Protein AF-A0A4Q8LJR0-F1 (afdb_monomer_lite)

Secondary structure (DSSP, 8-state):
--HHHHHHHHHHHHHHHHHHHHHT--HHHHHHHHHHH-HHHHHHHTTS-HHHHHHHHHHHHHHHHHHHH-HHHHTTSPPEEEEE-TT--EEEEEEEEEE-SSEEEEEEEEEETTEEEEEEEEEEES-GGGHHHHHHHHHHHHTTSTTTSB--PPPS--

Organism: NCBI:txid2480810

Sequence (158 aa):
MSKPASALFARHEAAFASWIRRNGYAPAEAVEYFLNDSPYFKGETEHLDAQQRAELVEQTRVFLSKLSTENHFAMQFPTVYLCTDKQGRRLRYTITMTIGEDKAEWIGRVWAGSEYLGEVAGSGSGPKANYLALARMHVESQIDCADAIVKRPLPDFW

Radius of gyration: 18.43 Å; chains: 1; bounding box: 45×31×56 Å

Structure (mmCIF, N/CA/C/O backbone):
data_AF-A0A4Q8LJR0-F1
#
_entry.id   AF-A0A4Q8LJR0-F1
#
loop_
_atom_site.group_PDB
_atom_site.id
_atom_site.type_symbol
_atom_site.label_atom_id
_atom_site.label_alt_id
_atom_site.label_comp_id
_atom_site.label_asym_id
_atom_site.label_entity_id
_atom_site.label_seq_id
_atom_site.pdbx_PDB_ins_code
_atom_site.Cartn_x
_atom_site.Cartn_y
_atom_site.Cartn_z
_atom_site.occupancy
_atom_site.B_iso_or_equiv
_atom_site.auth_seq_id
_atom_site.auth_comp_id
_atom_site.auth_asym_id
_atom_site.auth_atom_id
_atom_site.pdbx_PDB_model_num
ATOM 1 N N . MET A 1 1 ? 1.481 13.804 -34.898 1.00 41.53 1 MET A N 1
ATOM 2 C CA . MET A 1 1 ? 1.421 12.388 -34.465 1.00 41.53 1 MET A CA 1
ATOM 3 C C . MET A 1 1 ? 2.116 12.288 -33.107 1.00 41.53 1 MET A C 1
ATOM 5 O O . MET A 1 1 ? 3.306 12.529 -33.064 1.00 41.53 1 MET A O 1
ATOM 9 N N . SER A 1 2 ? 1.378 12.050 -32.011 1.00 49.12 2 SER A N 1
ATOM 10 C CA . SER A 1 2 ? 1.893 12.015 -30.613 1.00 49.12 2 SER A CA 1
ATOM 11 C C . SER A 1 2 ? 1.246 10.883 -29.772 1.00 49.12 2 SER A C 1
ATOM 13 O O . SER A 1 2 ? 1.283 10.862 -28.548 1.00 49.12 2 SER A O 1
ATOM 15 N N . LYS A 1 3 ? 0.573 9.926 -30.427 1.00 51.84 3 LYS A N 1
ATOM 16 C CA . LYS A 1 3 ? -0.346 8.978 -29.767 1.00 51.84 3 LYS A CA 1
ATOM 17 C C . LYS A 1 3 ? 0.274 7.762 -29.027 1.00 51.84 3 LYS A C 1
ATOM 19 O O . LYS A 1 3 ? -0.392 7.308 -28.102 1.00 51.84 3 LYS A O 1
ATOM 24 N N . PRO A 1 4 ? 1.472 7.216 -29.344 1.00 61.06 4 PRO A N 1
ATOM 25 C CA . PRO A 1 4 ? 1.908 5.946 -28.741 1.00 61.06 4 PRO A CA 1
ATOM 26 C C . PRO A 1 4 ? 2.433 6.083 -27.301 1.00 61.06 4 PRO A C 1
ATOM 28 O O . PRO A 1 4 ? 2.087 5.265 -26.453 1.00 61.06 4 PRO A O 1
ATOM 31 N N . ALA A 1 5 ? 3.191 7.141 -26.991 1.00 63.31 5 ALA A N 1
ATOM 32 C CA . ALA A 1 5 ? 3.746 7.350 -25.649 1.00 63.31 5 ALA A CA 1
ATOM 33 C C . ALA A 1 5 ? 2.651 7.629 -24.600 1.00 63.31 5 ALA A C 1
ATOM 35 O O . ALA A 1 5 ? 2.697 7.111 -23.490 1.00 63.31 5 ALA A O 1
ATOM 36 N N . SER A 1 6 ? 1.613 8.386 -24.974 1.00 74.81 6 SER A N 1
ATOM 37 C CA . SER A 1 6 ? 0.482 8.689 -24.085 1.00 74.81 6 SER A CA 1
ATOM 38 C C . SER A 1 6 ? -0.326 7.441 -23.706 1.00 74.81 6 SER A C 1
ATOM 40 O O . SER A 1 6 ? -0.740 7.316 -22.556 1.00 74.81 6 SER A O 1
ATOM 42 N N . ALA A 1 7 ? -0.511 6.496 -24.634 1.00 86.06 7 ALA A N 1
ATOM 43 C CA . ALA A 1 7 ? -1.215 5.245 -24.353 1.00 86.06 7 ALA A CA 1
ATOM 44 C C . ALA A 1 7 ? -0.402 4.310 -23.440 1.00 86.06 7 ALA A C 1
ATOM 46 O O . ALA A 1 7 ? -0.973 3.632 -22.586 1.00 86.06 7 ALA A O 1
ATOM 47 N N . LEU A 1 8 ? 0.926 4.293 -23.596 1.00 87.56 8 LEU A N 1
ATOM 48 C CA . LEU A 1 8 ? 1.826 3.523 -22.739 1.00 87.56 8 LEU A CA 1
ATOM 49 C C . LEU A 1 8 ? 1.798 4.035 -21.291 1.00 87.56 8 LEU A C 1
ATOM 51 O O . LEU A 1 8 ? 1.573 3.252 -20.369 1.00 87.56 8 LEU A O 1
ATOM 55 N N . PHE A 1 9 ? 1.942 5.348 -21.087 1.00 89.75 9 PHE A N 1
ATOM 56 C CA . PHE A 1 9 ? 1.910 5.930 -19.742 1.00 89.75 9 PHE A CA 1
ATOM 57 C C . PHE A 1 9 ? 0.554 5.761 -19.054 1.00 89.75 9 PHE A C 1
ATOM 59 O O . PHE A 1 9 ? 0.524 5.439 -17.871 1.00 89.75 9 PHE A O 1
ATOM 66 N N . ALA A 1 10 ? -0.557 5.849 -19.792 1.00 92.38 10 ALA A N 1
ATOM 67 C CA . ALA A 1 10 ? -1.881 5.550 -19.243 1.00 92.38 10 ALA A CA 1
ATOM 68 C C . ALA A 1 10 ? -2.000 4.092 -18.750 1.00 92.38 10 ALA A C 1
ATOM 70 O O . ALA A 1 10 ? -2.596 3.831 -17.704 1.00 92.38 10 ALA A O 1
ATOM 71 N N . ARG A 1 11 ? -1.398 3.125 -19.462 1.00 94.81 11 ARG A N 1
ATOM 72 C CA . ARG A 1 11 ? -1.333 1.727 -18.998 1.00 94.81 11 ARG A CA 1
ATOM 73 C C . ARG A 1 11 ? -0.467 1.584 -17.745 1.00 94.81 11 ARG A C 1
ATOM 75 O O . ARG A 1 11 ? -0.873 0.885 -16.819 1.00 94.81 11 ARG A O 1
ATOM 82 N N . HIS A 1 12 ? 0.696 2.240 -17.701 1.00 95.38 12 HIS A N 1
ATOM 83 C CA . HIS A 1 12 ? 1.573 2.228 -16.525 1.00 95.38 12 HIS A CA 1
ATOM 84 C C . HIS A 1 12 ? 0.896 2.838 -15.298 1.00 95.38 12 HIS A C 1
ATOM 86 O O . HIS A 1 12 ? 0.963 2.246 -14.227 1.00 95.38 12 HIS A O 1
ATOM 92 N N . GLU A 1 13 ? 0.191 3.956 -15.459 1.00 95.69 13 GLU A N 1
ATOM 93 C CA . GLU A 1 13 ? -0.607 4.580 -14.404 1.00 95.69 13 GLU A CA 1
ATOM 94 C C . GLU A 1 13 ? -1.689 3.633 -13.869 1.00 95.69 13 GLU A C 1
ATOM 96 O O . GLU A 1 13 ? -1.758 3.397 -12.662 1.00 95.69 13 GLU A O 1
ATOM 101 N N . ALA A 1 14 ? -2.496 3.029 -14.747 1.00 95.19 14 ALA A N 1
ATOM 102 C CA . ALA A 1 14 ? -3.555 2.110 -14.331 1.00 95.19 14 ALA A CA 1
ATOM 103 C C . ALA A 1 14 ? -2.996 0.867 -13.612 1.00 95.19 14 ALA A C 1
ATOM 105 O O . ALA A 1 14 ? -3.514 0.450 -12.570 1.00 95.19 14 ALA A O 1
ATOM 106 N N . ALA A 1 15 ? -1.911 0.290 -14.141 1.00 96.12 15 ALA A N 1
ATOM 107 C CA . ALA A 1 15 ? -1.227 -0.841 -13.523 1.00 96.12 15 ALA A CA 1
ATOM 108 C C . ALA A 1 15 ? -0.621 -0.465 -12.162 1.00 96.12 15 ALA A C 1
ATOM 110 O O . ALA A 1 15 ? -0.727 -1.239 -11.210 1.00 96.12 15 ALA A O 1
ATOM 111 N N . PHE A 1 16 ? -0.036 0.728 -12.050 1.00 96.88 16 PHE A N 1
ATOM 112 C CA . PHE A 1 16 ? 0.530 1.249 -10.811 1.00 96.88 16 PHE A CA 1
ATOM 113 C C . PHE A 1 16 ? -0.546 1.472 -9.748 1.00 96.88 16 PHE A C 1
ATOM 115 O O . PHE A 1 16 ? -0.411 0.977 -8.631 1.00 96.88 16 PHE A O 1
ATOM 122 N N . ALA A 1 17 ? -1.658 2.119 -10.104 1.00 95.00 17 ALA A N 1
ATOM 123 C CA . ALA A 1 17 ? -2.783 2.325 -9.200 1.00 95.00 17 ALA A CA 1
ATOM 124 C C . ALA A 1 17 ? -3.360 0.992 -8.694 1.00 95.00 17 ALA A C 1
ATOM 126 O O . ALA A 1 17 ? -3.587 0.822 -7.495 1.00 95.00 17 ALA A O 1
ATOM 127 N N . SER A 1 18 ? -3.542 0.010 -9.583 1.00 93.25 18 SER A N 1
ATOM 128 C CA . SER A 1 18 ? -3.988 -1.332 -9.187 1.00 93.25 18 SER A CA 1
ATOM 129 C C . SER A 1 18 ? -2.994 -2.009 -8.237 1.00 93.25 18 SER A C 1
ATOM 131 O O . SER A 1 18 ? -3.385 -2.571 -7.210 1.00 93.25 18 SER A O 1
ATOM 133 N N . TRP A 1 19 ? -1.698 -1.913 -8.540 1.00 94.44 19 TRP A N 1
ATOM 134 C CA . TRP A 1 19 ? -0.640 -2.504 -7.727 1.00 94.44 19 TRP A CA 1
ATOM 135 C C . TRP A 1 19 ? -0.566 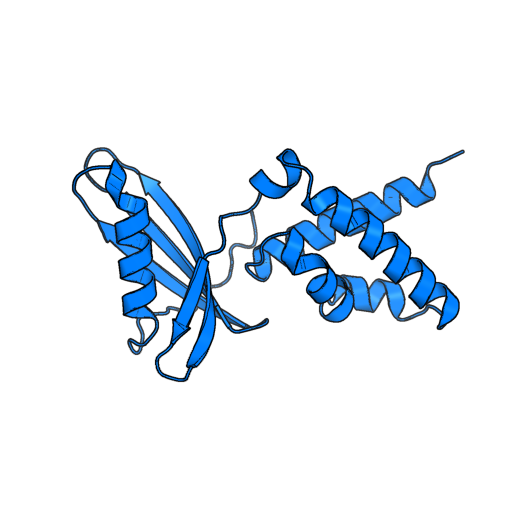-1.873 -6.332 1.00 94.44 19 TRP A C 1
ATOM 137 O O . TRP A 1 19 ? -0.505 -2.605 -5.345 1.00 94.44 19 TRP A O 1
ATOM 147 N N . ILE A 1 20 ? -0.653 -0.544 -6.224 1.00 93.88 20 ILE A N 1
ATOM 148 C CA . ILE A 1 20 ? -0.662 0.169 -4.939 1.00 93.88 20 ILE A CA 1
ATOM 149 C C . ILE A 1 20 ? -1.795 -0.333 -4.043 1.00 93.88 20 ILE A C 1
ATOM 151 O O . ILE A 1 20 ? -1.556 -0.681 -2.886 1.00 93.88 20 ILE A O 1
ATOM 155 N N . ARG A 1 21 ? -3.021 -0.422 -4.575 1.00 89.38 21 ARG A N 1
ATOM 156 C CA . ARG A 1 21 ? -4.198 -0.859 -3.802 1.00 89.38 21 ARG A CA 1
ATOM 157 C C . ARG A 1 21 ? -4.049 -2.280 -3.271 1.00 89.38 21 ARG A C 1
ATOM 159 O O . ARG A 1 21 ? -4.488 -2.570 -2.163 1.00 89.38 21 ARG A O 1
ATOM 166 N N . ARG A 1 22 ? -3.399 -3.157 -4.041 1.00 89.94 22 ARG A N 1
ATOM 167 C CA . ARG A 1 22 ? -3.145 -4.546 -3.636 1.00 89.94 22 ARG A CA 1
ATOM 168 C C . ARG A 1 22 ? -2.052 -4.675 -2.574 1.00 89.94 22 ARG A C 1
ATOM 170 O O . ARG A 1 22 ? -2.110 -5.591 -1.758 1.00 89.94 22 ARG A O 1
ATOM 177 N N . ASN A 1 23 ? -1.073 -3.774 -2.577 1.00 91.94 23 ASN A N 1
ATOM 178 C CA . ASN A 1 23 ? 0.124 -3.883 -1.739 1.00 91.94 23 ASN A CA 1
ATOM 179 C C . ASN A 1 23 ? 0.154 -2.900 -0.553 1.00 91.94 23 ASN A C 1
ATOM 181 O O . ASN A 1 23 ? 1.063 -2.970 0.272 1.00 91.94 23 ASN A O 1
ATOM 185 N N . GLY A 1 24 ? -0.823 -1.993 -0.453 1.00 91.88 24 GLY A N 1
ATOM 186 C CA . GLY A 1 24 ? -0.980 -1.098 0.694 1.00 91.88 24 GLY A CA 1
ATOM 187 C C . GLY A 1 24 ? 0.161 -0.090 0.851 1.00 91.88 24 GLY A C 1
ATOM 188 O O . GLY A 1 24 ? 0.622 0.136 1.967 1.00 91.88 24 GLY A O 1
ATOM 189 N N . TYR A 1 25 ? 0.639 0.492 -0.252 1.00 94.25 25 TYR A N 1
ATOM 190 C CA . TYR A 1 25 ? 1.686 1.522 -0.238 1.00 94.25 25 TYR A CA 1
ATOM 191 C C . TYR A 1 25 ? 1.119 2.931 -0.436 1.00 94.25 25 TYR A C 1
ATOM 193 O O . TYR A 1 25 ? 0.102 3.122 -1.093 1.00 94.25 25 TYR A O 1
ATOM 201 N N . ALA A 1 26 ? 1.807 3.940 0.097 1.00 93.00 26 ALA A N 1
ATOM 202 C CA . ALA A 1 26 ? 1.589 5.310 -0.352 1.00 93.00 26 ALA A CA 1
ATOM 203 C C . ALA A 1 26 ? 2.181 5.465 -1.768 1.00 93.00 26 ALA A C 1
ATOM 205 O O . ALA A 1 26 ? 3.275 4.944 -2.004 1.00 93.00 26 ALA A O 1
ATOM 206 N N . PRO A 1 27 ? 1.532 6.185 -2.705 1.00 94.94 27 PRO A N 1
ATOM 207 C CA . PRO A 1 27 ? 2.016 6.298 -4.083 1.00 94.94 27 PRO A CA 1
ATOM 208 C C . PRO A 1 27 ? 3.485 6.717 -4.206 1.00 94.94 27 PRO A C 1
ATOM 210 O O . PRO A 1 27 ? 4.257 6.057 -4.894 1.00 94.94 27 PRO A O 1
ATOM 213 N N . ALA A 1 28 ? 3.902 7.742 -3.458 1.00 92.62 28 ALA A N 1
ATOM 214 C CA . ALA A 1 28 ? 5.277 8.242 -3.492 1.00 92.62 28 ALA A CA 1
ATOM 215 C C . ALA A 1 28 ? 6.317 7.199 -3.045 1.00 92.62 28 ALA A C 1
ATOM 217 O O . ALA A 1 28 ? 7.440 7.196 -3.538 1.00 92.62 28 ALA A O 1
ATOM 218 N N . GLU A 1 29 ? 5.943 6.290 -2.142 1.00 92.81 29 GLU A N 1
ATOM 219 C CA . GLU A 1 29 ? 6.819 5.212 -1.672 1.00 92.81 29 GLU A CA 1
ATOM 220 C C . GLU A 1 29 ? 6.772 3.983 -2.587 1.00 92.81 29 GLU A C 1
ATOM 222 O O . GLU A 1 29 ? 7.676 3.154 -2.548 1.00 92.81 29 GLU A O 1
ATOM 227 N N . ALA A 1 30 ? 5.723 3.847 -3.400 1.00 95.19 30 ALA A N 1
ATOM 228 C CA . ALA A 1 30 ? 5.432 2.649 -4.175 1.0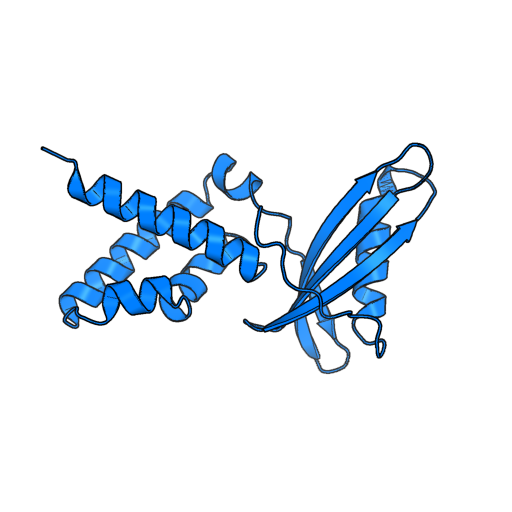0 95.19 30 ALA A CA 1
ATOM 229 C C . ALA A 1 30 ? 6.234 2.533 -5.476 1.00 95.19 30 ALA A C 1
ATOM 231 O O . ALA A 1 30 ? 6.332 1.430 -6.004 1.00 95.19 30 ALA A O 1
ATOM 232 N N . VAL A 1 31 ? 6.769 3.636 -6.014 1.00 97.19 31 VAL A N 1
ATOM 233 C CA . VAL A 1 31 ? 7.337 3.682 -7.377 1.00 97.19 31 VAL A CA 1
ATOM 234 C C . VAL A 1 31 ? 8.425 2.627 -7.577 1.00 97.19 31 VAL A C 1
ATOM 236 O O . VAL A 1 31 ? 8.312 1.795 -8.474 1.00 97.19 31 VAL A O 1
ATOM 239 N N . GLU A 1 32 ? 9.444 2.597 -6.716 1.00 96.62 32 GLU A N 1
ATOM 240 C CA . GLU A 1 32 ? 10.543 1.634 -6.865 1.00 96.62 32 GLU A CA 1
ATOM 241 C C . GLU A 1 32 ? 10.088 0.190 -6.631 1.00 96.62 32 GLU A C 1
ATOM 243 O O . GLU A 1 32 ? 10.522 -0.713 -7.345 1.00 96.62 32 GLU A O 1
ATOM 248 N N . TYR A 1 33 ? 9.181 -0.052 -5.681 1.00 95.62 33 TYR A N 1
ATOM 249 C CA . TYR A 1 33 ? 8.639 -1.397 -5.474 1.00 95.62 33 TYR A CA 1
ATOM 250 C C . TYR A 1 33 ? 7.812 -1.856 -6.676 1.00 95.62 33 TYR A C 1
ATOM 252 O O . TYR A 1 33 ? 7.921 -3.000 -7.101 1.00 95.62 33 TYR A O 1
ATOM 260 N N . PHE A 1 34 ? 7.026 -0.972 -7.289 1.00 97.00 34 PHE A N 1
ATOM 261 C CA . PHE A 1 34 ? 6.282 -1.302 -8.497 1.00 97.00 34 PHE A CA 1
ATOM 262 C C . PHE A 1 34 ? 7.221 -1.668 -9.649 1.00 97.00 34 PHE A C 1
ATOM 264 O O . PHE A 1 34 ? 7.034 -2.712 -10.270 1.00 97.00 34 PHE A O 1
ATOM 271 N N . LEU A 1 35 ? 8.247 -0.855 -9.915 1.00 96.75 35 LEU A N 1
ATOM 272 C CA . LEU A 1 35 ? 9.195 -1.109 -11.005 1.00 96.75 35 LEU A CA 1
ATOM 273 C C . LEU A 1 35 ? 9.977 -2.419 -10.805 1.00 96.75 35 LEU A C 1
ATOM 275 O O . LEU A 1 35 ? 10.281 -3.106 -11.779 1.00 96.75 35 LEU A O 1
ATOM 279 N N . ASN A 1 36 ? 10.278 -2.787 -9.557 1.00 94.56 36 ASN A N 1
ATOM 280 C CA . ASN A 1 36 ? 11.086 -3.968 -9.249 1.00 94.56 36 ASN A CA 1
ATOM 281 C C . ASN A 1 36 ? 10.267 -5.246 -9.034 1.00 94.56 36 ASN A C 1
ATOM 283 O O . ASN A 1 36 ? 10.715 -6.325 -9.426 1.00 94.56 36 ASN A O 1
ATOM 287 N N . ASP A 1 37 ? 9.078 -5.151 -8.437 1.00 93.75 37 ASP A N 1
ATOM 288 C CA . ASP A 1 37 ? 8.335 -6.308 -7.926 1.00 93.75 37 ASP A CA 1
ATOM 289 C C . ASP A 1 37 ? 7.045 -6.599 -8.695 1.00 93.75 37 ASP A C 1
ATOM 291 O O . ASP A 1 37 ? 6.565 -7.735 -8.659 1.00 93.75 37 ASP A O 1
ATOM 295 N N . SER A 1 38 ? 6.495 -5.624 -9.428 1.00 95.19 38 SER A N 1
ATOM 296 C CA . SER A 1 38 ? 5.240 -5.795 -10.164 1.00 95.19 38 SER A CA 1
ATOM 297 C C . SER A 1 38 ? 5.366 -6.837 -11.281 1.00 95.19 38 SER A C 1
ATOM 299 O O . SER A 1 38 ? 6.187 -6.663 -12.187 1.00 95.19 38 SER A O 1
ATOM 301 N N . PRO A 1 39 ? 4.508 -7.877 -11.306 1.00 94.50 39 PRO A N 1
ATOM 302 C CA . PRO A 1 39 ? 4.462 -8.828 -12.417 1.00 94.50 39 PRO A CA 1
ATOM 303 C C . PRO A 1 39 ? 4.190 -8.147 -13.761 1.00 94.50 39 PRO A C 1
ATOM 305 O O . PRO A 1 39 ? 4.759 -8.535 -14.775 1.00 94.50 39 PRO A O 1
ATOM 308 N N . TYR A 1 40 ? 3.367 -7.094 -13.753 1.00 96.00 40 TYR A N 1
ATOM 309 C CA . TYR A 1 40 ? 3.079 -6.300 -14.944 1.00 96.00 40 TYR A CA 1
ATOM 310 C C . TYR A 1 40 ? 4.355 -5.669 -15.514 1.00 96.00 40 TYR A C 1
ATOM 312 O O . TYR A 1 40 ? 4.653 -5.836 -16.691 1.00 96.00 40 TYR A O 1
ATOM 320 N N . PHE A 1 41 ? 5.133 -4.969 -14.682 1.00 94.94 41 PHE A N 1
ATOM 321 C CA . PHE A 1 41 ? 6.304 -4.235 -15.168 1.00 94.94 41 PHE A CA 1
ATOM 322 C C . PHE A 1 41 ? 7.467 -5.173 -15.525 1.00 94.94 41 PHE A C 1
ATOM 324 O O . PHE A 1 41 ? 8.204 -4.924 -16.479 1.00 94.94 41 PHE A O 1
ATOM 331 N N . LYS A 1 42 ? 7.583 -6.309 -14.821 1.00 95.62 42 LYS A N 1
ATOM 332 C CA . LYS A 1 42 ? 8.473 -7.408 -15.220 1.00 95.62 42 LYS A CA 1
ATOM 333 C C . LYS A 1 42 ? 8.133 -7.918 -16.621 1.00 95.62 42 LYS A C 1
ATOM 335 O O . LYS A 1 42 ? 9.035 -8.010 -17.443 1.00 95.62 42 LYS A O 1
ATOM 340 N N . GLY A 1 43 ? 6.853 -8.151 -16.915 1.00 95.62 43 GLY A N 1
ATOM 341 C CA . GLY A 1 43 ? 6.405 -8.569 -18.248 1.00 95.62 43 GLY A CA 1
ATOM 342 C C . GLY A 1 43 ? 6.702 -7.537 -19.344 1.00 95.62 43 GLY A C 1
ATOM 343 O O . GLY A 1 43 ? 7.183 -7.900 -20.411 1.00 95.62 43 GLY A O 1
ATOM 344 N N . GLU A 1 44 ? 6.510 -6.241 -19.075 1.00 93.94 44 GLU A N 1
ATOM 345 C CA . GLU A 1 44 ? 6.826 -5.178 -20.052 1.00 93.94 44 GLU A CA 1
ATOM 346 C C . GLU A 1 44 ? 8.331 -5.064 -20.358 1.00 93.94 44 GLU A C 1
ATOM 348 O O . GLU A 1 44 ? 8.708 -4.547 -21.407 1.00 93.94 44 GLU A O 1
ATOM 353 N N . THR A 1 45 ? 9.199 -5.533 -19.456 1.00 94.38 45 THR A N 1
ATOM 354 C CA . THR A 1 45 ? 10.661 -5.430 -19.602 1.00 94.38 45 THR A CA 1
ATOM 355 C C . THR A 1 45 ? 11.342 -6.739 -19.999 1.00 94.38 45 THR A C 1
ATOM 357 O O . THR A 1 45 ? 12.523 -6.714 -20.335 1.00 94.38 45 THR A O 1
ATOM 360 N N . GLU A 1 46 ? 10.624 -7.866 -19.997 1.00 94.81 46 GLU A N 1
ATOM 361 C CA . GLU A 1 46 ? 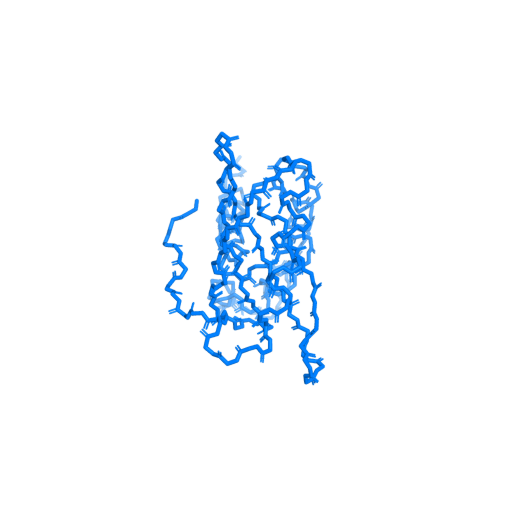11.180 -9.212 -20.204 1.00 94.81 46 GLU A CA 1
ATOM 362 C C . GLU A 1 46 ? 11.846 -9.394 -21.576 1.00 94.81 46 GLU A C 1
ATOM 364 O O . GLU A 1 46 ? 12.849 -10.094 -21.696 1.00 94.81 46 GLU A O 1
ATOM 369 N N . HIS A 1 47 ? 11.307 -8.747 -22.610 1.00 93.81 47 HIS A N 1
ATOM 370 C CA . HIS A 1 47 ? 11.777 -8.883 -23.994 1.00 93.81 47 HIS A CA 1
ATOM 371 C C . HIS A 1 47 ? 12.716 -7.761 -24.451 1.00 93.81 47 HIS A C 1
ATOM 373 O O . HIS A 1 47 ? 13.140 -7.753 -25.607 1.00 93.81 47 HIS A O 1
ATOM 379 N N . LEU A 1 48 ? 13.006 -6.799 -23.578 1.00 94.88 48 LEU A N 1
ATOM 380 C CA . LEU A 1 48 ? 13.840 -5.647 -23.902 1.00 94.88 48 LEU A CA 1
ATOM 381 C C . LEU A 1 48 ? 15.315 -5.966 -23.670 1.00 94.88 48 LEU A C 1
ATOM 383 O O . LEU A 1 48 ? 15.673 -6.684 -22.733 1.00 94.88 48 LEU A O 1
ATOM 387 N N . ASP A 1 49 ? 16.189 -5.379 -24.486 1.00 96.75 49 ASP A N 1
ATOM 388 C CA . ASP A 1 49 ? 17.616 -5.384 -24.178 1.00 96.75 49 ASP A CA 1
ATOM 389 C C . ASP A 1 49 ? 17.935 -4.490 -22.960 1.00 96.75 49 ASP A C 1
ATOM 391 O O . ASP A 1 49 ? 17.088 -3.759 -22.438 1.00 96.75 49 ASP A O 1
ATOM 395 N N . ALA A 1 50 ? 19.177 -4.550 -22.475 1.00 95.56 50 ALA A N 1
ATOM 396 C CA . ALA A 1 50 ? 19.583 -3.820 -21.275 1.00 95.56 50 ALA A CA 1
ATOM 397 C C . ALA A 1 50 ? 19.430 -2.293 -21.407 1.00 95.56 50 ALA A C 1
ATOM 399 O O . ALA A 1 50 ? 19.075 -1.632 -20.429 1.00 95.56 50 ALA A O 1
ATOM 400 N N . GLN A 1 51 ? 19.682 -1.735 -22.594 1.00 96.25 51 GLN A N 1
ATOM 401 C CA . GLN A 1 51 ? 19.591 -0.297 -22.835 1.00 96.25 51 GLN A CA 1
ATOM 402 C C . GLN A 1 51 ? 18.126 0.144 -22.895 1.00 96.25 51 GLN A C 1
ATOM 404 O O . GLN A 1 51 ? 17.738 1.072 -22.187 1.00 96.25 51 GLN A O 1
ATOM 409 N N . GLN A 1 52 ? 17.304 -0.565 -23.668 1.00 95.31 52 GLN A N 1
ATOM 410 C CA . GLN A 1 52 ? 15.863 -0.333 -23.776 1.00 95.31 52 GLN A CA 1
ATOM 411 C C . GLN A 1 52 ? 15.167 -0.469 -22.420 1.00 95.31 52 GLN A C 1
ATOM 413 O O . GLN A 1 52 ? 14.332 0.358 -22.051 1.00 95.31 52 GLN A O 1
ATOM 418 N N . ARG A 1 53 ? 15.538 -1.492 -21.641 1.00 95.31 53 ARG A N 1
ATOM 419 C CA . ARG A 1 53 ? 15.016 -1.701 -20.290 1.00 95.31 53 ARG A CA 1
ATOM 420 C C . ARG A 1 53 ? 15.373 -0.540 -19.368 1.00 95.31 53 ARG A C 1
ATOM 422 O O . ARG A 1 53 ? 14.497 -0.058 -18.655 1.00 95.31 53 ARG A O 1
ATOM 429 N N . ALA A 1 54 ? 16.630 -0.097 -19.364 1.00 96.00 54 ALA A N 1
ATOM 430 C CA . ALA A 1 54 ? 17.064 1.021 -18.527 1.00 96.00 54 ALA A CA 1
ATOM 431 C C . ALA A 1 54 ? 16.325 2.319 -18.888 1.00 96.00 54 ALA A C 1
ATOM 433 O O . ALA A 1 54 ? 15.869 3.034 -17.996 1.00 96.00 54 ALA A O 1
ATOM 434 N N . GLU A 1 55 ? 16.149 2.583 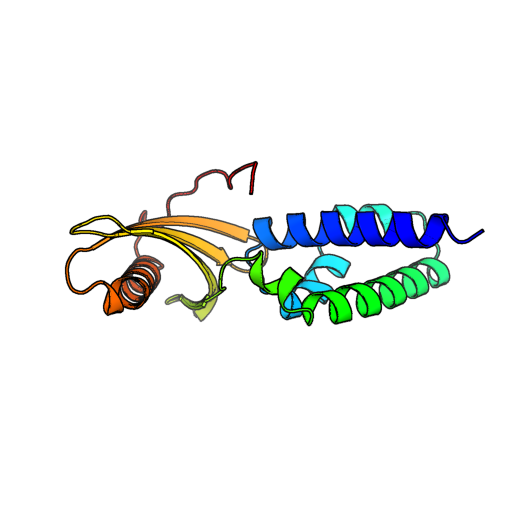-20.183 1.00 95.88 55 GLU A N 1
ATOM 435 C CA . GLU A 1 55 ? 15.408 3.743 -20.673 1.00 95.88 55 GLU A CA 1
ATOM 436 C C . GLU A 1 55 ? 13.932 3.700 -20.248 1.00 95.88 55 GLU A C 1
ATOM 438 O O . GLU A 1 55 ? 13.430 4.676 -19.689 1.00 95.88 55 GLU A O 1
ATOM 443 N N . LEU A 1 56 ? 13.246 2.565 -20.429 1.00 94.69 56 LEU A N 1
ATOM 444 C CA . LEU A 1 56 ? 11.843 2.419 -20.030 1.00 94.69 56 LEU A CA 1
ATOM 445 C C . LEU A 1 56 ? 11.656 2.547 -18.511 1.00 94.69 56 LEU A C 1
ATOM 447 O O . LEU A 1 56 ? 10.710 3.198 -18.058 1.00 94.69 56 LEU A O 1
ATOM 451 N N . VAL A 1 57 ? 12.552 1.945 -17.720 1.00 96.56 57 VAL A N 1
ATOM 452 C CA . VAL A 1 57 ? 12.547 2.054 -16.252 1.00 96.56 57 VAL A CA 1
ATOM 453 C C . VAL A 1 57 ? 12.674 3.514 -15.832 1.00 96.56 57 VAL A C 1
ATOM 455 O O . VAL A 1 57 ? 11.875 3.976 -15.022 1.00 96.56 57 VAL A O 1
ATOM 458 N N . GLU A 1 58 ? 13.636 4.251 -16.390 1.00 97.50 58 GLU A N 1
ATOM 459 C CA . GLU A 1 58 ? 13.867 5.649 -16.021 1.00 97.50 58 GLU A CA 1
ATOM 460 C C . GLU A 1 58 ? 12.701 6.552 -16.439 1.00 97.50 58 GLU A C 1
ATOM 462 O O . GLU A 1 58 ? 12.195 7.329 -15.630 1.00 97.50 58 GLU A O 1
ATOM 467 N N . GLN A 1 59 ? 12.200 6.403 -17.669 1.00 96.06 59 GLN A N 1
ATOM 468 C CA . GLN A 1 59 ? 11.039 7.164 -18.137 1.00 96.06 59 GLN A CA 1
ATOM 469 C C . GLN A 1 59 ? 9.802 6.903 -17.265 1.00 96.06 59 GLN A C 1
ATOM 471 O O . GLN A 1 59 ? 9.097 7.841 -16.883 1.00 96.06 59 GLN A O 1
ATOM 476 N N . THR A 1 60 ? 9.556 5.639 -16.907 1.00 96.56 60 THR A N 1
ATOM 477 C CA . THR A 1 60 ? 8.420 5.263 -16.055 1.00 96.56 60 THR A CA 1
ATOM 478 C C . THR A 1 60 ? 8.606 5.766 -14.626 1.00 96.56 60 THR A C 1
ATOM 480 O O . THR A 1 60 ? 7.659 6.296 -14.047 1.00 96.56 60 THR A O 1
ATOM 483 N N . ARG A 1 61 ? 9.819 5.675 -14.064 1.00 97.75 61 ARG A N 1
ATOM 484 C CA . ARG A 1 61 ? 10.160 6.225 -12.744 1.00 97.75 61 ARG A CA 1
ATOM 485 C C . ARG A 1 61 ? 9.841 7.708 -12.671 1.00 97.75 61 ARG A C 1
ATOM 487 O O . ARG A 1 61 ? 9.124 8.124 -11.763 1.00 97.75 61 ARG A O 1
ATOM 494 N N . VAL A 1 62 ? 10.344 8.501 -13.616 1.00 97.25 62 VAL A N 1
ATOM 495 C CA . VAL A 1 62 ? 10.110 9.952 -13.656 1.00 97.25 62 VAL A CA 1
ATOM 496 C C . VAL A 1 62 ? 8.616 10.256 -13.757 1.00 97.25 62 VAL A C 1
ATOM 498 O O . VAL A 1 62 ? 8.101 11.072 -12.989 1.00 97.25 62 VAL A O 1
ATOM 501 N N . PHE A 1 63 ? 7.906 9.573 -14.660 1.00 96.50 63 PHE A N 1
ATOM 502 C CA . PHE A 1 63 ? 6.466 9.747 -14.840 1.00 96.50 63 PHE A CA 1
ATOM 503 C C . PHE A 1 63 ? 5.674 9.436 -13.560 1.00 96.50 63 PHE A C 1
ATOM 505 O O . PHE A 1 63 ? 4.936 10.294 -13.075 1.00 96.50 63 PHE A O 1
ATOM 512 N N . LEU A 1 64 ? 5.860 8.248 -12.977 1.00 97.50 64 LEU A N 1
ATOM 513 C CA . LEU A 1 64 ? 5.120 7.811 -11.790 1.00 97.50 64 LEU A CA 1
ATOM 514 C C . LEU A 1 64 ? 5.501 8.601 -10.535 1.00 97.50 64 LEU A C 1
ATOM 516 O O . LEU A 1 64 ? 4.642 8.843 -9.687 1.00 97.50 64 LEU A O 1
ATOM 520 N N . SER A 1 65 ? 6.758 9.036 -10.415 1.00 97.25 65 SER A N 1
ATOM 521 C CA . SER A 1 65 ? 7.195 9.886 -9.301 1.00 97.25 65 SER A CA 1
ATOM 522 C C . SER A 1 65 ? 6.488 11.233 -9.351 1.00 97.25 65 SER A C 1
ATOM 524 O O . SER A 1 65 ? 5.952 11.679 -8.341 1.00 97.25 65 SER A O 1
ATOM 526 N N . LYS A 1 66 ? 6.412 11.850 -10.538 1.00 96.38 66 LYS A N 1
ATOM 527 C CA . LYS A 1 66 ? 5.653 13.086 -10.732 1.00 96.38 66 LYS A CA 1
ATOM 528 C C . LYS A 1 66 ? 4.175 12.875 -10.413 1.00 96.38 66 LYS A C 1
ATOM 530 O O . LYS A 1 66 ? 3.647 13.591 -9.568 1.00 96.38 66 LYS A O 1
ATOM 535 N N . LEU A 1 67 ? 3.548 11.863 -11.012 1.00 95.56 67 LEU A N 1
ATOM 536 C CA . LEU A 1 67 ? 2.142 11.526 -10.779 1.00 95.56 67 LEU A CA 1
ATOM 537 C C . LEU A 1 67 ? 1.837 11.323 -9.285 1.00 95.56 67 LEU A C 1
ATOM 539 O O . LEU A 1 67 ? 0.834 11.810 -8.776 1.00 95.56 67 LEU A O 1
ATOM 543 N N . SER A 1 68 ? 2.738 10.669 -8.550 1.00 95.38 68 SER A N 1
ATOM 544 C CA . SER A 1 68 ? 2.582 10.407 -7.114 1.00 95.38 68 SER A CA 1
ATOM 545 C C . SER A 1 68 ? 2.607 11.666 -6.241 1.00 95.38 68 SER A C 1
ATOM 547 O O . SER A 1 68 ? 2.138 11.618 -5.105 1.00 95.38 68 SER A O 1
ATOM 549 N N . THR A 1 69 ? 3.140 12.782 -6.747 1.00 93.19 69 THR A N 1
ATOM 550 C CA . THR A 1 69 ? 3.088 14.091 -6.069 1.00 93.19 69 THR A CA 1
ATOM 551 C C . THR A 1 69 ? 1.806 14.868 -6.370 1.00 93.19 69 THR A C 1
ATOM 553 O O . THR A 1 69 ? 1.530 15.880 -5.727 1.00 93.19 69 T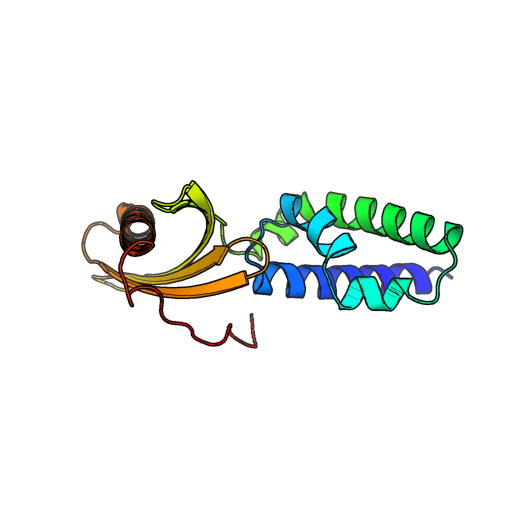HR A O 1
ATOM 556 N N . GLU A 1 70 ? 1.005 14.418 -7.337 1.00 94.81 70 GLU A N 1
ATOM 557 C CA . GLU A 1 70 ? -0.227 15.093 -7.714 1.00 94.81 70 GLU A CA 1
ATOM 558 C C . GLU A 1 70 ? -1.334 14.759 -6.707 1.00 94.81 70 GLU A C 1
ATOM 560 O O . GLU A 1 70 ? -1.743 13.608 -6.550 1.00 94.81 70 GLU A O 1
ATOM 565 N N . ASN A 1 71 ? -1.859 15.788 -6.031 1.00 91.88 71 ASN A N 1
ATOM 566 C CA . ASN A 1 71 ? -2.853 15.620 -4.964 1.00 91.88 71 ASN A CA 1
ATOM 567 C C . ASN A 1 71 ? -4.061 14.777 -5.401 1.00 91.88 71 ASN A C 1
ATOM 569 O O . ASN A 1 71 ? -4.527 13.927 -4.651 1.00 91.88 71 ASN A O 1
ATOM 573 N N . HIS A 1 72 ? -4.570 14.990 -6.616 1.00 92.88 72 HIS A N 1
ATOM 574 C CA . HIS A 1 72 ? -5.748 14.277 -7.116 1.00 92.88 72 HIS A CA 1
ATOM 575 C C . HIS A 1 72 ? -5.489 12.787 -7.370 1.00 92.88 72 HIS A C 1
ATOM 577 O O . HIS A 1 72 ? -6.423 11.993 -7.299 1.00 92.88 72 HIS A O 1
ATOM 583 N N . PHE A 1 73 ? -4.245 12.398 -7.654 1.00 93.25 73 PHE A N 1
ATOM 584 C CA . PHE A 1 73 ? -3.860 10.998 -7.747 1.00 93.25 73 PHE A CA 1
ATOM 585 C C . PHE A 1 73 ? -3.707 10.404 -6.346 1.00 93.25 73 PHE A C 1
ATOM 587 O O . PHE A 1 73 ? -4.350 9.409 -6.021 1.00 93.25 73 PHE A O 1
ATOM 594 N N . ALA A 1 74 ? -2.937 11.065 -5.475 1.00 91.19 74 ALA A N 1
ATOM 595 C CA . ALA A 1 74 ? -2.667 10.586 -4.121 1.00 91.19 74 ALA A CA 1
ATOM 596 C C . ALA A 1 74 ? -3.938 10.411 -3.266 1.00 91.19 74 ALA A C 1
ATOM 598 O O . ALA A 1 74 ? -4.053 9.431 -2.535 1.00 91.19 74 ALA A O 1
ATOM 599 N N . MET A 1 75 ? -4.922 11.309 -3.402 1.00 91.88 75 MET A N 1
ATOM 600 C CA . MET A 1 75 ? -6.196 11.250 -2.669 1.00 91.88 75 MET A CA 1
ATOM 601 C C . MET A 1 75 ? -7.081 10.043 -3.027 1.00 91.88 75 MET A C 1
ATOM 603 O O . MET A 1 75 ? -8.048 9.777 -2.318 1.00 91.88 75 MET A O 1
ATOM 607 N N . GLN A 1 76 ? -6.781 9.306 -4.102 1.00 91.06 76 GLN A N 1
ATOM 608 C CA . GLN A 1 76 ? -7.534 8.102 -4.484 1.00 91.06 76 GLN A CA 1
ATOM 609 C C . GLN A 1 76 ? -7.162 6.868 -3.653 1.00 91.06 76 GLN A C 1
ATOM 611 O O . GLN A 1 76 ? -7.795 5.819 -3.793 1.00 91.06 76 GLN A O 1
ATOM 616 N N . PHE A 1 77 ? -6.118 6.959 -2.828 1.00 91.62 77 PHE A N 1
ATOM 617 C CA . PHE A 1 77 ? -5.599 5.838 -2.055 1.00 91.62 77 PHE A CA 1
ATOM 618 C C . PHE A 1 77 ? -5.852 6.050 -0.560 1.00 91.62 77 PHE A C 1
ATOM 620 O O . PHE A 1 77 ? -5.733 7.176 -0.070 1.00 91.62 77 PHE A O 1
ATOM 627 N N . PRO A 1 78 ? -6.181 4.985 0.194 1.00 90.81 78 PRO A N 1
ATOM 628 C CA . PRO A 1 78 ? -6.287 5.079 1.642 1.00 90.81 78 PRO A CA 1
ATOM 629 C C . PRO A 1 78 ? -4.968 5.531 2.272 1.00 90.81 78 PRO A C 1
ATOM 631 O O . PRO A 1 78 ? -3.887 5.147 1.821 1.00 90.81 78 PRO A O 1
ATOM 634 N N . THR A 1 79 ? -5.058 6.272 3.374 1.00 93.12 79 THR A N 1
ATOM 635 C CA . THR A 1 79 ? -3.888 6.585 4.197 1.00 93.12 79 THR A CA 1
ATOM 636 C C . THR A 1 79 ? -3.235 5.297 4.692 1.00 93.12 79 THR A C 1
ATOM 638 O O . THR A 1 79 ? -3.901 4.436 5.278 1.00 93.12 79 THR A O 1
ATOM 641 N N . VAL A 1 80 ? -1.925 5.189 4.478 1.00 95.31 80 VAL A N 1
ATOM 642 C CA . VAL A 1 80 ? -1.102 4.085 4.974 1.00 95.31 80 VAL A CA 1
ATOM 643 C C . VAL A 1 80 ? -0.488 4.476 6.309 1.00 95.31 80 VAL A C 1
ATOM 645 O O . VAL A 1 80 ? 0.132 5.528 6.448 1.00 95.31 80 VAL A O 1
ATOM 648 N N . TYR A 1 81 ? -0.651 3.601 7.288 1.00 96.00 81 TYR A N 1
ATOM 649 C CA . TYR A 1 81 ? -0.056 3.705 8.608 1.00 96.00 81 TYR A CA 1
ATOM 650 C C . TYR A 1 81 ? 1.040 2.657 8.765 1.00 96.00 81 TYR A C 1
ATOM 652 O O . TYR A 1 81 ? 0.988 1.581 8.165 1.00 96.00 81 TYR A O 1
ATOM 660 N N . LEU A 1 82 ? 2.033 2.984 9.587 1.00 95.50 82 LEU A N 1
ATOM 661 C CA . LEU A 1 82 ? 3.167 2.120 9.882 1.00 95.50 82 LEU A CA 1
ATOM 662 C C . LEU A 1 82 ? 3.141 1.722 11.350 1.00 95.50 82 LEU A C 1
ATOM 664 O O . LEU A 1 82 ? 2.883 2.553 12.219 1.00 95.50 82 LEU A O 1
ATOM 668 N N . CYS A 1 83 ? 3.476 0.470 11.615 1.00 94.50 83 CYS A N 1
ATOM 669 C CA . CYS A 1 83 ? 3.698 -0.043 12.959 1.00 94.50 83 CYS A CA 1
ATOM 670 C C . CYS A 1 83 ? 4.713 -1.189 12.913 1.00 94.50 83 CYS A C 1
ATOM 672 O O . CYS A 1 83 ? 5.162 -1.610 11.843 1.00 94.50 83 CYS A O 1
ATOM 674 N N . THR A 1 84 ? 5.079 -1.689 14.084 1.00 94.31 84 THR A N 1
ATOM 675 C CA . THR A 1 84 ? 6.015 -2.801 14.233 1.00 94.31 84 THR A CA 1
ATOM 676 C C . THR A 1 84 ? 5.373 -3.835 15.142 1.00 94.31 84 THR A C 1
ATOM 678 O O . THR A 1 84 ? 4.761 -3.457 16.138 1.00 94.31 84 THR A O 1
ATOM 681 N N . ASP A 1 85 ? 5.494 -5.113 14.799 1.00 91.94 85 ASP A N 1
ATOM 682 C CA . ASP A 1 85 ? 5.045 -6.199 15.675 1.00 91.94 85 ASP A CA 1
ATOM 683 C C . ASP A 1 85 ? 6.062 -6.493 16.798 1.00 91.94 85 ASP A C 1
ATOM 685 O O . ASP A 1 85 ? 7.168 -5.941 16.829 1.00 91.94 85 ASP A O 1
ATOM 689 N N . LYS A 1 86 ? 5.725 -7.398 17.723 1.00 90.00 86 LYS A N 1
ATOM 690 C CA . LYS A 1 86 ? 6.629 -7.813 18.817 1.00 90.00 86 LYS A CA 1
ATOM 691 C C . LYS A 1 86 ? 7.930 -8.461 18.345 1.00 90.00 86 LYS A C 1
ATOM 693 O O . LYS A 1 86 ? 8.883 -8.519 19.117 1.00 90.00 86 LYS A O 1
ATOM 698 N N . GLN A 1 87 ? 7.980 -8.962 17.112 1.00 89.44 87 GLN A N 1
ATOM 699 C CA . GLN A 1 87 ? 9.175 -9.565 16.517 1.00 89.44 87 GLN A CA 1
ATOM 700 C C . GLN A 1 87 ? 10.064 -8.526 15.816 1.00 89.44 87 GLN A C 1
ATOM 702 O O . GLN A 1 87 ? 11.110 -8.879 15.273 1.00 89.44 87 GLN A O 1
ATOM 707 N N . GLY A 1 88 ? 9.678 -7.246 15.821 1.00 91.12 88 GLY A N 1
ATOM 708 C CA . GLY A 1 88 ? 10.418 -6.182 15.150 1.00 91.12 88 GLY A CA 1
ATOM 709 C C . GLY A 1 88 ? 10.135 -6.088 13.648 1.00 91.12 88 GLY A C 1
ATOM 710 O O . GLY A 1 88 ? 10.805 -5.324 12.948 1.00 91.12 88 GLY A O 1
ATOM 711 N N . ARG A 1 89 ? 9.158 -6.837 13.119 1.00 92.06 89 ARG A N 1
ATOM 712 C CA . ARG A 1 89 ? 8.793 -6.771 11.701 1.00 92.06 89 ARG A CA 1
ATOM 713 C C . ARG A 1 89 ? 8.016 -5.488 11.441 1.00 92.06 89 ARG A C 1
ATOM 715 O O . ARG A 1 89 ? 7.045 -5.180 12.131 1.00 92.06 89 ARG A O 1
ATOM 722 N N . ARG A 1 90 ? 8.440 -4.740 10.419 1.00 93.88 90 ARG A N 1
ATOM 723 C CA . ARG A 1 90 ? 7.740 -3.532 9.968 1.00 93.88 90 ARG A CA 1
ATOM 724 C C . ARG A 1 90 ? 6.484 -3.928 9.211 1.00 93.88 90 ARG A C 1
ATOM 726 O O . ARG A 1 90 ? 6.557 -4.664 8.227 1.00 93.88 90 ARG A O 1
ATOM 733 N N . LEU A 1 91 ? 5.363 -3.378 9.644 1.00 95.06 91 LEU A N 1
ATOM 734 C CA . LEU A 1 91 ? 4.059 -3.610 9.058 1.00 95.06 91 LEU A CA 1
ATOM 735 C C . LEU A 1 91 ? 3.490 -2.311 8.502 1.00 95.06 91 LEU A C 1
ATOM 737 O O . LEU A 1 91 ? 3.781 -1.209 8.977 1.00 95.06 91 LEU A O 1
ATOM 741 N N . ARG A 1 92 ? 2.656 -2.474 7.483 1.00 95.69 92 ARG A N 1
ATOM 742 C CA . ARG A 1 92 ? 1.806 -1.427 6.929 1.00 95.69 92 ARG A CA 1
ATOM 743 C C . ARG A 1 92 ? 0.366 -1.802 7.162 1.00 95.69 92 ARG A C 1
ATOM 745 O O . ARG A 1 92 ? 0.015 -2.975 7.050 1.00 95.69 92 ARG A O 1
ATOM 752 N N . TYR A 1 93 ? -0.474 -0.811 7.406 1.00 96.69 93 TYR A N 1
ATOM 753 C CA . TYR A 1 93 ? -1.903 -1.035 7.389 1.00 96.69 93 TYR A CA 1
ATOM 754 C C . TYR A 1 93 ? -2.684 0.164 6.862 1.00 96.69 93 TYR A C 1
ATOM 756 O O . TYR A 1 93 ? -2.228 1.302 6.915 1.00 96.69 93 TYR A O 1
ATOM 764 N N . THR A 1 94 ? -3.877 -0.100 6.343 1.00 96.12 94 THR A N 1
ATOM 765 C CA . THR A 1 94 ? -4.854 0.926 5.946 1.00 96.12 94 THR A CA 1
ATOM 766 C C . THR A 1 94 ? -6.132 0.722 6.736 1.00 96.12 94 THR A C 1
ATOM 768 O O . THR A 1 94 ? -6.394 -0.390 7.190 1.00 96.12 94 THR A O 1
ATOM 771 N N . ILE A 1 95 ? -6.928 1.777 6.904 1.00 95.69 95 ILE A N 1
ATOM 772 C CA . ILE A 1 95 ? -8.224 1.704 7.584 1.00 95.69 95 ILE A CA 1
ATOM 773 C C . ILE A 1 95 ? -9.312 2.162 6.619 1.00 95.69 95 ILE A C 1
ATOM 775 O O . ILE A 1 95 ? -9.281 3.286 6.123 1.00 95.69 95 ILE A O 1
ATOM 779 N N . THR A 1 96 ? -10.303 1.303 6.396 1.00 94.50 96 THR A N 1
ATOM 780 C CA . THR A 1 96 ? -11.597 1.691 5.826 1.00 94.50 96 THR A CA 1
ATOM 781 C C . THR A 1 96 ? -12.608 1.753 6.959 1.00 94.50 96 THR A C 1
ATOM 783 O O . THR A 1 96 ? -12.666 0.830 7.768 1.00 94.50 96 THR A O 1
ATOM 786 N N . MET A 1 97 ? -13.393 2.826 7.034 1.00 94.50 97 MET A N 1
ATOM 787 C CA . MET A 1 97 ? -14.324 3.056 8.137 1.00 94.50 97 MET A CA 1
ATOM 788 C C . MET A 1 97 ? -15.702 3.465 7.623 1.00 94.50 97 MET A C 1
ATOM 790 O O . MET A 1 97 ? -15.817 4.295 6.723 1.00 94.50 97 MET A O 1
ATOM 794 N N . THR A 1 98 ? -16.737 2.917 8.249 1.00 94.44 98 THR A N 1
ATOM 795 C CA . THR A 1 98 ? -18.135 3.297 8.064 1.00 94.44 98 THR A CA 1
ATOM 796 C C . THR A 1 98 ? -18.612 3.982 9.338 1.00 94.44 98 THR A C 1
ATOM 798 O O . THR A 1 98 ? -18.567 3.397 10.418 1.00 94.44 98 THR A O 1
ATOM 801 N N . ILE A 1 99 ? -19.044 5.239 9.224 1.00 92.88 99 ILE A N 1
ATOM 802 C CA . ILE A 1 99 ? -19.518 6.042 10.357 1.00 92.88 99 ILE A CA 1
ATOM 803 C C . ILE A 1 99 ? -21.046 6.048 10.355 1.00 92.88 99 ILE A C 1
ATOM 805 O O . ILE A 1 99 ? -21.663 6.559 9.423 1.00 92.88 99 ILE A O 1
ATOM 809 N N . GLY A 1 100 ? -21.643 5.501 11.411 1.00 89.94 100 GLY A N 1
ATOM 810 C CA . GLY A 1 100 ? -23.073 5.575 11.686 1.00 89.94 100 GLY A CA 1
ATOM 811 C C . GLY A 1 100 ? -23.451 6.744 12.601 1.00 89.94 100 GLY A C 1
ATOM 812 O O . GLY A 1 100 ? -22.668 7.667 12.861 1.00 89.94 100 GLY A O 1
ATOM 813 N N . GLU A 1 101 ? -24.688 6.703 13.097 1.00 86.81 101 GLU A N 1
ATOM 814 C CA . GLU A 1 101 ? -25.216 7.708 14.023 1.00 86.81 101 GLU A CA 1
ATOM 815 C C . GLU A 1 101 ? -24.469 7.670 15.366 1.00 86.81 101 GLU A C 1
ATOM 817 O O . GLU A 1 101 ? -23.864 8.681 15.732 1.00 86.81 101 GLU A O 1
ATOM 822 N N . ASP A 1 102 ? -24.379 6.484 15.982 1.00 88.06 102 ASP A N 1
ATOM 823 C CA . ASP A 1 102 ? -23.828 6.282 17.336 1.00 88.06 102 ASP A CA 1
ATOM 824 C C . ASP A 1 102 ? -22.508 5.495 17.394 1.00 88.06 102 ASP A C 1
ATOM 826 O O . ASP A 1 102 ? -21.828 5.455 18.427 1.00 88.06 102 ASP A O 1
ATOM 830 N N . LYS A 1 103 ? -22.144 4.832 16.293 1.00 93.50 103 LYS A N 1
ATOM 831 C CA . LYS A 1 103 ? -20.969 3.958 16.213 1.00 93.50 103 LYS A CA 1
ATOM 832 C C . LYS A 1 103 ? -20.239 4.098 14.888 1.00 93.50 103 LYS A C 1
ATOM 834 O O . LYS A 1 103 ? -20.834 4.458 13.875 1.00 93.50 103 LYS A O 1
ATOM 839 N N . ALA A 1 104 ? -18.965 3.738 14.894 1.00 95.50 104 ALA A N 1
ATOM 840 C CA . ALA A 1 104 ? -18.191 3.461 13.700 1.00 95.50 104 ALA A CA 1
ATOM 841 C C . ALA A 1 104 ? -17.780 1.991 13.661 1.00 95.50 104 ALA A C 1
ATOM 843 O O . ALA A 1 104 ? -17.510 1.378 14.694 1.00 95.50 104 ALA A O 1
ATOM 844 N N . GLU A 1 105 ? -17.713 1.452 12.453 1.00 96.62 105 GLU A N 1
ATOM 845 C CA . GLU A 1 105 ? -17.169 0.133 12.145 1.00 96.62 105 GLU A CA 1
ATOM 846 C C . GLU A 1 105 ? -15.978 0.322 11.213 1.00 96.62 105 GLU A C 1
ATOM 848 O O . GLU A 1 105 ? -15.982 1.222 10.370 1.00 96.62 105 GLU A O 1
ATOM 853 N N . TRP A 1 106 ? -14.940 -0.491 11.364 1.00 96.44 106 TRP A N 1
ATOM 854 C CA . TRP A 1 106 ? -13.741 -0.374 10.546 1.00 96.44 106 TRP A CA 1
ATOM 855 C C . TRP A 1 106 ? -13.145 -1.722 10.180 1.00 96.44 106 TRP A C 1
ATOM 857 O O . TRP A 1 106 ? -13.309 -2.727 10.872 1.00 96.44 106 TRP A O 1
ATOM 867 N N . ILE A 1 107 ? -12.393 -1.696 9.085 1.00 95.94 107 ILE A N 1
ATOM 868 C CA . ILE A 1 107 ? -11.569 -2.791 8.599 1.00 95.94 107 ILE A CA 1
ATOM 869 C C . ILE A 1 107 ? -10.154 -2.248 8.422 1.00 95.94 107 ILE A C 1
ATOM 871 O O . ILE A 1 107 ? -9.910 -1.384 7.576 1.00 95.94 107 ILE A O 1
ATOM 875 N N . GLY A 1 108 ? -9.233 -2.757 9.236 1.00 95.94 108 GLY A N 1
ATOM 876 C CA . GLY A 1 108 ? -7.801 -2.553 9.092 1.00 95.94 108 GLY A CA 1
ATOM 877 C C . GLY A 1 108 ? -7.198 -3.638 8.209 1.00 95.94 108 GLY A C 1
ATOM 878 O O . GLY A 1 108 ? -7.275 -4.806 8.565 1.00 95.94 108 GLY A O 1
ATOM 879 N N . ARG A 1 109 ? -6.597 -3.298 7.071 1.00 95.94 109 ARG A N 1
ATOM 880 C CA . ARG A 1 109 ? -5.886 -4.274 6.220 1.00 95.94 109 ARG A CA 1
ATOM 881 C C . ARG A 1 109 ? -4.403 -4.209 6.507 1.00 95.94 109 ARG A C 1
ATOM 883 O O . ARG A 1 109 ? -3.896 -3.098 6.565 1.00 95.94 109 ARG A O 1
ATOM 890 N N . VAL A 1 110 ? -3.733 -5.347 6.676 1.00 95.69 110 VAL A N 1
ATOM 891 C CA . VAL A 1 110 ? -2.345 -5.403 7.164 1.00 95.69 110 VAL A CA 1
ATOM 892 C C . VAL A 1 110 ? -1.428 -6.107 6.164 1.00 95.69 110 VAL A C 1
ATOM 894 O O . VAL A 1 110 ? -1.774 -7.161 5.631 1.00 95.69 110 VAL A O 1
ATOM 897 N N . TRP A 1 111 ? -0.238 -5.547 5.950 1.00 95.19 111 TRP A N 1
ATOM 898 C CA . TRP A 1 111 ? 0.812 -6.084 5.086 1.00 95.19 111 TRP A CA 1
ATOM 899 C C . TRP A 1 111 ? 2.170 -6.131 5.796 1.00 95.19 111 TRP A C 1
ATOM 901 O O . TRP A 1 111 ? 2.500 -5.241 6.584 1.00 95.19 111 TRP A O 1
ATOM 911 N N . ALA A 1 112 ? 2.986 -7.125 5.442 1.00 92.50 112 ALA A N 1
ATOM 912 C CA . ALA A 1 112 ? 4.395 -7.251 5.806 1.00 92.50 112 ALA A CA 1
ATOM 913 C C . ALA A 1 112 ? 5.230 -7.422 4.532 1.00 92.50 112 ALA A C 1
ATOM 915 O O . ALA A 1 112 ? 5.170 -8.454 3.868 1.00 92.50 112 ALA A O 1
ATOM 916 N N . GLY A 1 113 ? 6.002 -6.402 4.146 1.00 88.12 113 GLY A N 1
ATOM 917 C CA . GLY A 1 113 ? 6.612 -6.409 2.813 1.00 88.12 113 GLY A CA 1
ATOM 918 C C . GLY A 1 113 ? 5.537 -6.543 1.719 1.00 88.12 113 GLY A C 1
ATOM 919 O O . GLY A 1 113 ? 4.480 -5.915 1.795 1.00 88.12 113 GLY A O 1
ATOM 920 N N . SER A 1 114 ? 5.775 -7.369 0.708 1.00 84.19 114 SER A N 1
ATOM 921 C CA . SER A 1 114 ? 4.779 -7.651 -0.336 1.00 84.19 114 SER A CA 1
ATOM 922 C C . SER A 1 114 ? 3.659 -8.598 0.115 1.00 84.19 114 SER A C 1
ATOM 924 O O . SER A 1 114 ? 2.712 -8.829 -0.635 1.00 84.19 114 SER A O 1
ATOM 926 N N . GLU A 1 115 ? 3.738 -9.161 1.324 1.00 90.00 115 GLU A N 1
ATOM 927 C CA . GLU A 1 115 ? 2.747 -10.107 1.818 1.00 90.00 115 GLU A CA 1
ATOM 928 C C . GLU A 1 115 ? 1.546 -9.385 2.428 1.00 90.00 115 GLU A C 1
ATOM 930 O O . GLU A 1 115 ? 1.679 -8.568 3.339 1.00 90.00 115 GLU A O 1
ATOM 935 N N . TYR A 1 116 ? 0.352 -9.743 1.961 1.00 92.75 116 TYR A N 1
ATOM 936 C CA . TYR A 1 116 ? -0.894 -9.375 2.612 1.00 92.75 116 TYR A CA 1
ATOM 937 C C . TYR A 1 116 ? -1.243 -10.381 3.718 1.00 92.75 116 TYR A C 1
ATOM 939 O O . TYR A 1 116 ? -1.465 -11.566 3.444 1.00 92.75 116 TYR A O 1
ATOM 947 N N . LEU A 1 117 ? -1.305 -9.897 4.961 1.00 92.94 117 LEU A N 1
ATOM 948 C CA . LEU A 1 117 ? -1.537 -10.726 6.145 1.00 92.94 117 LEU A CA 1
ATOM 949 C C . LEU A 1 117 ? -3.029 -10.964 6.406 1.00 92.94 117 LEU A C 1
ATOM 951 O O . LEU A 1 117 ? -3.405 -12.053 6.835 1.00 92.94 117 LEU A O 1
ATOM 955 N N . GLY A 1 118 ? -3.884 -9.979 6.116 1.00 94.38 118 GLY A N 1
ATOM 956 C CA . GLY A 1 118 ? -5.333 -10.094 6.290 1.00 94.38 118 GLY A CA 1
ATOM 957 C C . GLY A 1 118 ? -5.993 -8.832 6.838 1.00 94.38 118 GLY A C 1
ATOM 958 O O . GLY A 1 118 ? -5.502 -7.715 6.651 1.00 94.38 118 GLY A O 1
ATOM 959 N N . GLU A 1 119 ? -7.140 -9.020 7.485 1.00 95.75 119 GLU A N 1
ATOM 960 C CA . GLU A 1 119 ? -8.002 -7.957 8.000 1.00 95.75 119 GLU A CA 1
ATOM 961 C C . GLU A 1 119 ? -8.165 -8.035 9.521 1.00 95.75 119 GLU A C 1
ATOM 963 O O . GLU A 1 119 ? -8.343 -9.114 10.082 1.00 95.75 119 GLU A O 1
ATOM 968 N N . VAL A 1 120 ? -8.187 -6.870 10.165 1.00 95.75 120 VAL A N 1
ATOM 969 C CA . VAL A 1 120 ? -8.607 -6.662 11.552 1.00 95.75 120 VAL A CA 1
ATOM 970 C C . VAL A 1 120 ? -9.887 -5.834 11.525 1.00 95.75 120 VAL A C 1
ATOM 972 O O . VAL A 1 120 ? -9.860 -4.633 11.245 1.00 95.75 120 VAL A O 1
ATOM 975 N N . ALA A 1 121 ? -11.020 -6.475 11.798 1.00 95.31 121 ALA A N 1
ATOM 976 C CA . ALA A 1 121 ? -12.307 -5.796 11.897 1.00 95.31 121 ALA A CA 1
ATOM 977 C C . ALA A 1 121 ? -12.552 -5.312 13.331 1.00 95.31 121 ALA A C 1
ATOM 979 O O . ALA A 1 121 ? -12.150 -5.966 14.292 1.00 95.31 121 ALA A O 1
ATOM 980 N N . GLY A 1 122 ? -13.228 -4.179 13.483 1.00 94.44 122 GLY A N 1
ATOM 981 C CA . GLY A 1 122 ? -13.598 -3.659 14.793 1.00 94.44 122 GLY A CA 1
ATOM 982 C C . GLY A 1 122 ? -14.727 -2.643 14.718 1.00 94.44 122 GLY A C 1
ATOM 983 O O . GLY A 1 122 ? -15.173 -2.249 13.641 1.00 94.44 122 GLY A O 1
ATOM 984 N N . SER A 1 123 ? -15.200 -2.229 15.887 1.00 95.69 123 SER A N 1
ATOM 985 C CA . SER A 1 123 ? -16.212 -1.187 16.012 1.00 95.69 123 SER A CA 1
ATOM 986 C C . SER A 1 123 ? -16.036 -0.424 17.316 1.00 95.69 123 SER A C 1
ATOM 988 O O . SER A 1 123 ? -15.472 -0.952 18.275 1.00 95.69 123 SER A O 1
ATOM 990 N N . GLY A 1 124 ? -16.534 0.805 17.363 1.00 92.38 124 GLY A N 1
ATOM 991 C CA . GLY A 1 124 ? -16.463 1.648 18.546 1.00 92.38 124 GLY A CA 1
ATOM 992 C C . GLY A 1 124 ? -17.555 2.705 18.550 1.00 92.38 124 GLY A C 1
ATOM 993 O O . GLY A 1 124 ? -18.014 3.149 17.499 1.00 92.38 124 GLY A O 1
ATOM 994 N N . SER A 1 125 ? -17.966 3.110 19.745 1.00 89.12 125 SER A N 1
ATOM 995 C CA . SER A 1 125 ? -18.908 4.203 19.982 1.00 89.12 125 SER A CA 1
ATOM 996 C C . SER A 1 125 ? -18.230 5.336 20.755 1.00 89.12 125 SER A C 1
ATOM 998 O O . SER A 1 125 ? -17.111 5.194 21.251 1.00 89.12 125 SER A O 1
ATOM 1000 N N . GLY A 1 126 ? -18.888 6.494 20.817 1.00 85.81 126 GLY A N 1
ATOM 1001 C CA . GLY A 1 126 ? -18.369 7.690 21.482 1.00 85.81 126 GLY A CA 1
ATOM 1002 C C . GLY A 1 126 ? -18.128 8.856 20.519 1.00 85.81 126 GLY A C 1
ATOM 1003 O O . GLY A 1 126 ? -18.689 8.868 19.421 1.00 85.81 126 GLY A O 1
ATOM 1004 N N . PRO A 1 127 ? -17.324 9.861 20.917 1.00 86.12 127 PRO A N 1
ATOM 1005 C CA . PRO A 1 127 ? -17.123 11.064 20.119 1.00 86.12 127 PRO A CA 1
ATOM 1006 C C . PRO A 1 127 ? -16.540 10.753 18.738 1.00 86.12 127 PRO A C 1
ATOM 1008 O O . PRO A 1 127 ? -15.452 10.184 18.629 1.00 86.12 127 PRO A O 1
ATOM 1011 N N . LYS A 1 128 ? -17.228 11.201 17.679 1.00 84.88 128 LYS A N 1
ATOM 1012 C CA . LYS A 1 128 ? -16.842 10.925 16.282 1.00 84.88 128 LYS A CA 1
ATOM 1013 C C . LYS A 1 128 ? -15.423 11.383 15.941 1.00 84.88 128 LYS A C 1
ATOM 1015 O O . LYS A 1 128 ? -14.747 10.740 15.143 1.00 84.88 128 LYS A O 1
ATOM 1020 N N . ALA A 1 129 ? -14.947 12.444 16.598 1.00 84.06 129 ALA A N 1
ATOM 1021 C CA . ALA A 1 129 ? -13.586 12.960 16.453 1.00 84.06 129 ALA A CA 1
ATOM 1022 C C . ALA A 1 129 ? -12.490 11.918 16.765 1.00 84.06 129 ALA A C 1
ATOM 1024 O O . ALA A 1 129 ? -11.371 12.051 16.279 1.00 84.06 129 ALA A O 1
ATOM 1025 N N . ASN A 1 130 ? -12.808 10.865 17.528 1.00 90.25 130 ASN A N 1
ATOM 1026 C CA . ASN A 1 130 ? -11.829 9.887 18.000 1.00 90.25 130 ASN A CA 1
ATOM 1027 C C . ASN A 1 130 ? -11.839 8.567 17.220 1.00 90.25 130 ASN A C 1
ATOM 1029 O O . ASN A 1 130 ? -10.982 7.722 17.474 1.00 90.25 130 ASN A O 1
ATOM 1033 N N . TYR A 1 131 ? -12.768 8.352 16.283 1.00 94.12 131 TYR A N 1
ATOM 1034 C CA . TYR A 1 131 ? -12.937 7.031 15.666 1.00 94.12 131 TYR A CA 1
ATOM 1035 C C . TYR A 1 131 ? -11.695 6.533 14.928 1.00 94.12 131 TYR A C 1
ATOM 1037 O O . TYR A 1 131 ? -11.334 5.370 15.075 1.00 94.12 131 TYR A O 1
ATOM 1045 N N . LEU A 1 132 ? -10.982 7.407 14.212 1.00 94.56 132 LEU A N 1
ATOM 1046 C CA . LEU A 1 132 ? -9.744 7.008 13.542 1.00 94.56 132 LEU A CA 1
ATOM 1047 C C . LEU A 1 132 ? -8.652 6.608 14.545 1.00 94.56 132 LEU A C 1
ATOM 1049 O O . LEU A 1 132 ? -7.962 5.615 14.336 1.00 94.56 132 LEU A O 1
ATOM 1053 N N . ALA A 1 133 ? -8.501 7.356 15.642 1.00 94.06 133 ALA A N 1
ATOM 1054 C CA . ALA A 1 133 ? -7.525 7.032 16.680 1.00 94.06 133 ALA A CA 1
ATOM 1055 C C . ALA A 1 133 ? -7.858 5.693 17.358 1.00 94.06 133 ALA A C 1
ATOM 1057 O O . ALA A 1 133 ? -6.976 4.850 17.512 1.00 94.06 133 ALA A O 1
ATOM 1058 N N . LEU A 1 134 ? -9.136 5.465 17.677 1.00 94.62 134 LEU A N 1
ATOM 1059 C CA . LEU A 1 134 ? -9.623 4.201 18.234 1.00 94.62 134 LEU A CA 1
ATOM 1060 C C . LEU A 1 134 ? -9.380 3.028 17.280 1.00 94.62 134 LEU A C 1
ATOM 1062 O O . LEU A 1 134 ? -8.863 1.996 17.703 1.00 94.62 134 LEU A O 1
ATOM 1066 N N . ALA A 1 135 ? -9.688 3.197 15.993 1.00 96.44 135 ALA A N 1
ATOM 1067 C CA . ALA A 1 135 ? -9.468 2.172 14.982 1.00 96.44 135 ALA A CA 1
ATOM 1068 C C . ALA A 1 135 ? -7.982 1.815 14.844 1.00 96.44 135 ALA A C 1
ATOM 1070 O O . ALA A 1 135 ? -7.637 0.636 14.795 1.00 96.44 135 ALA A O 1
ATOM 1071 N N . ARG A 1 136 ? -7.093 2.816 14.846 1.00 96.88 136 ARG A N 1
ATOM 1072 C CA . ARG A 1 136 ? -5.639 2.602 14.802 1.00 96.88 136 ARG A CA 1
ATOM 1073 C C . ARG A 1 136 ? -5.133 1.851 16.025 1.00 96.88 136 ARG A C 1
ATOM 1075 O O . ARG A 1 136 ? -4.487 0.825 15.863 1.00 96.88 136 ARG A O 1
ATOM 1082 N N . MET A 1 137 ? -5.479 2.314 17.227 1.00 95.19 137 MET A N 1
ATOM 1083 C CA . MET A 1 137 ? -5.099 1.641 18.475 1.00 95.19 137 MET A CA 1
ATOM 1084 C C . MET A 1 137 ? -5.594 0.196 18.506 1.00 95.19 137 MET A C 1
ATOM 1086 O O . MET A 1 137 ? -4.850 -0.702 18.892 1.00 95.19 137 MET A O 1
ATOM 1090 N N . HIS A 1 138 ? -6.834 -0.034 18.066 1.00 95.81 138 HIS A N 1
ATOM 1091 C CA . HIS A 1 138 ? -7.388 -1.373 17.945 1.00 95.81 138 HIS A CA 1
ATOM 1092 C C . HIS A 1 138 ? -6.547 -2.233 16.997 1.00 95.81 138 HIS A C 1
ATOM 1094 O O . HIS A 1 138 ? -6.028 -3.253 17.437 1.00 95.81 138 HIS A O 1
ATOM 1100 N N . VAL A 1 139 ? -6.352 -1.814 15.738 1.00 96.12 139 VAL A N 1
ATOM 1101 C CA . VAL A 1 139 ? -5.548 -2.567 14.756 1.00 96.12 139 VAL A CA 1
ATOM 1102 C C . VAL A 1 139 ? -4.155 -2.857 15.303 1.00 96.12 139 VAL A C 1
ATOM 1104 O O . VAL A 1 139 ? -3.754 -4.014 15.333 1.00 96.12 139 VAL A O 1
ATOM 1107 N N . GLU A 1 140 ? -3.455 -1.837 15.800 1.00 95.88 140 GLU A N 1
ATOM 1108 C CA . GLU A 1 140 ? -2.098 -1.970 16.333 1.00 95.88 140 GLU A CA 1
ATOM 1109 C C . GLU A 1 140 ? -2.038 -2.950 17.519 1.00 95.88 140 GLU A C 1
ATOM 1111 O O . GLU A 1 140 ? -1.133 -3.777 17.576 1.00 95.88 140 GLU A O 1
ATOM 1116 N N . SER A 1 141 ? -3.031 -2.944 18.418 1.00 93.88 141 SER A N 1
ATOM 1117 C CA . SER A 1 141 ? -3.097 -3.906 19.530 1.00 93.88 141 SER A CA 1
ATOM 1118 C C . SER A 1 141 ? -3.365 -5.354 19.102 1.00 93.88 141 SER A C 1
ATOM 1120 O O . SER A 1 141 ? -2.975 -6.277 19.813 1.00 93.88 141 SER A O 1
ATOM 1122 N N . GLN A 1 142 ? -4.029 -5.559 17.960 1.00 93.81 142 GLN A N 1
ATOM 1123 C CA . GLN A 1 142 ? -4.428 -6.880 17.468 1.00 93.81 142 GLN A CA 1
ATOM 1124 C C . GLN A 1 142 ? -3.350 -7.563 16.621 1.00 93.81 142 GLN A C 1
ATOM 1126 O O . GLN A 1 142 ? -3.424 -8.766 16.397 1.00 93.81 142 GLN A O 1
ATOM 1131 N N . ILE A 1 143 ? -2.338 -6.829 16.158 1.00 90.94 143 ILE A N 1
ATOM 1132 C CA . ILE A 1 143 ? -1.294 -7.353 15.263 1.00 90.94 143 ILE A CA 1
ATOM 1133 C C . ILE A 1 143 ? -0.563 -8.571 15.838 1.00 90.94 143 ILE A C 1
ATOM 1135 O O . ILE A 1 143 ? -0.213 -9.486 15.096 1.00 90.94 143 ILE A O 1
ATOM 1139 N N . ASP A 1 144 ? -0.343 -8.585 17.152 1.00 87.56 144 ASP A N 1
ATOM 1140 C CA . ASP A 1 144 ? 0.355 -9.672 17.843 1.00 87.56 144 ASP A CA 1
ATOM 1141 C C . ASP A 1 144 ? -0.589 -10.725 18.437 1.00 87.56 144 ASP A C 1
ATOM 1143 O O . ASP A 1 144 ? -0.134 -11.682 19.071 1.00 87.56 144 ASP A O 1
ATOM 1147 N N . CYS A 1 145 ? -1.901 -10.531 18.315 1.00 86.44 145 CYS A N 1
ATOM 1148 C CA . CYS A 1 145 ? -2.883 -11.472 18.822 1.00 86.44 145 CYS A CA 1
ATOM 1149 C C . CYS A 1 145 ? -3.048 -12.611 17.814 1.00 86.44 145 CYS A C 1
ATOM 1151 O O . CYS A 1 145 ? -3.364 -12.385 16.645 1.00 86.44 145 CYS A O 1
ATOM 1153 N N . ALA A 1 146 ? -2.855 -13.847 18.280 1.00 73.00 146 ALA A N 1
ATOM 1154 C CA . ALA A 1 146 ? -3.176 -15.025 17.485 1.00 73.00 146 ALA A CA 1
ATOM 1155 C C . ALA A 1 146 ? -4.640 -14.943 17.016 1.00 73.00 146 ALA A C 1
ATOM 1157 O O . ALA A 1 146 ? -5.514 -14.539 17.782 1.00 73.00 146 ALA A O 1
ATOM 1158 N N . ASP A 1 147 ? -4.876 -15.278 15.748 1.00 81.06 147 ASP A N 1
ATOM 1159 C CA . ASP A 1 147 ? -6.192 -15.309 15.092 1.00 81.06 147 ASP A CA 1
ATOM 1160 C C . ASP A 1 147 ? -6.920 -13.961 14.924 1.00 81.06 147 ASP A C 1
ATOM 1162 O O . ASP A 1 147 ? -7.998 -13.917 14.330 1.00 81.06 147 ASP A O 1
ATOM 1166 N N . ALA A 1 148 ? -6.342 -12.843 15.376 1.00 83.81 148 ALA A N 1
ATOM 1167 C CA . ALA A 1 148 ? -6.974 -11.530 15.236 1.00 83.81 148 ALA A CA 1
ATOM 1168 C C . ALA A 1 148 ? -6.895 -10.966 13.807 1.00 83.81 148 ALA A C 1
ATOM 1170 O O . ALA A 1 148 ? -7.766 -10.201 13.386 1.00 83.81 148 ALA A O 1
ATOM 1171 N N . ILE A 1 149 ? -5.866 -11.359 13.048 1.00 89.94 149 ILE A N 1
ATOM 1172 C CA . ILE A 1 149 ? -5.746 -11.052 11.622 1.00 89.94 149 ILE A CA 1
ATOM 1173 C C . ILE A 1 149 ? -6.397 -12.186 10.833 1.00 89.94 149 ILE A C 1
ATOM 1175 O O . ILE A 1 149 ? -5.857 -13.287 10.724 1.00 89.94 149 ILE A O 1
ATOM 1179 N N . VAL A 1 150 ? -7.553 -11.905 10.239 1.00 91.38 150 VAL A N 1
ATOM 1180 C CA . VAL A 1 150 ? -8.293 -12.885 9.443 1.00 91.38 150 VAL A CA 1
ATOM 1181 C C . VAL A 1 150 ? -7.941 -12.706 7.974 1.00 91.38 150 VAL A C 1
ATOM 1183 O O . VAL A 1 150 ? -8.217 -11.664 7.376 1.00 91.38 150 VAL A O 1
ATOM 1186 N N . LYS A 1 151 ? -7.357 -13.737 7.358 1.00 88.62 151 LYS A N 1
ATOM 1187 C CA . LYS A 1 151 ? -7.028 -13.713 5.931 1.00 88.62 151 LYS A CA 1
ATOM 1188 C C . LYS A 1 151 ? -8.306 -13.798 5.098 1.00 88.62 151 LYS A C 1
ATOM 1190 O O . LYS A 1 151 ? -8.937 -14.847 5.001 1.00 88.62 151 LYS A O 1
ATOM 1195 N N . ARG A 1 152 ? -8.684 -12.676 4.496 1.00 85.81 152 ARG A N 1
ATOM 1196 C CA . ARG A 1 152 ? -9.774 -12.564 3.519 1.00 85.81 152 ARG A CA 1
ATOM 1197 C C . ARG A 1 152 ? -9.175 -12.188 2.169 1.00 85.81 152 ARG A C 1
ATOM 1199 O O . ARG A 1 152 ? -8.095 -11.612 2.155 1.00 85.81 152 ARG A O 1
ATOM 1206 N N . PRO A 1 153 ? -9.787 -12.534 1.031 1.00 81.88 153 PRO A N 1
ATOM 1207 C CA . PRO A 1 153 ? -9.319 -12.013 -0.246 1.00 81.88 153 PRO A CA 1
ATOM 1208 C C . PRO A 1 153 ? -9.408 -10.484 -0.236 1.00 81.88 153 PRO A C 1
ATOM 1210 O O . PRO A 1 153 ? -10.366 -9.914 0.291 1.00 81.88 153 PRO A O 1
ATOM 1213 N N . LEU A 1 154 ? -8.406 -9.820 -0.816 1.00 78.75 154 LEU A N 1
ATOM 1214 C CA . LEU A 1 154 ? -8.530 -8.394 -1.103 1.00 78.75 154 LEU A CA 1
ATOM 1215 C C . LEU A 1 154 ? -9.725 -8.199 -2.044 1.00 78.75 154 LEU A C 1
ATOM 1217 O O . LEU A 1 154 ? -9.917 -9.035 -2.929 1.00 78.75 154 LEU A O 1
ATOM 1221 N N . PRO A 1 155 ? -10.515 -7.125 -1.884 1.00 69.06 155 PRO A N 1
ATOM 1222 C CA . PRO A 1 155 ? -11.586 -6.828 -2.819 1.00 69.06 155 PRO A CA 1
ATOM 1223 C C . PRO A 1 155 ? -11.039 -6.798 -4.248 1.00 69.06 155 PRO A C 1
ATOM 1225 O O . PRO A 1 155 ? -10.044 -6.119 -4.518 1.00 69.06 155 PRO A O 1
ATOM 1228 N N . ASP A 1 156 ? -11.699 -7.511 -5.161 1.00 55.97 156 ASP A N 1
ATOM 1229 C CA . ASP A 1 156 ? -11.362 -7.481 -6.590 1.00 55.97 156 ASP A CA 1
ATOM 1230 C C . ASP A 1 156 ? -11.590 -6.087 -7.204 1.00 55.97 156 ASP A C 1
ATOM 1232 O O . ASP A 1 156 ? -11.040 -5.769 -8.261 1.00 55.97 156 ASP A O 1
ATOM 1236 N N . PHE A 1 157 ? -12.363 -5.241 -6.514 1.00 48.44 157 PHE A N 1
ATOM 1237 C CA . PHE A 1 157 ? -12.795 -3.926 -6.965 1.00 48.44 157 PHE A CA 1
ATOM 1238 C C . PHE A 1 157 ? -12.500 -2.862 -5.903 1.00 48.44 157 PHE A C 1
ATOM 1240 O O . PHE A 1 157 ? -12.850 -3.023 -4.732 1.00 48.44 157 PHE A O 1
ATOM 1247 N N . TRP A 1 158 ? -11.878 -1.777 -6.359 1.00 49.75 158 TRP A N 1
ATOM 1248 C CA . TRP A 1 158 ? -11.698 -0.506 -5.666 1.00 49.75 158 TRP A CA 1
ATOM 1249 C C . TRP A 1 158 ? -12.035 0.616 -6.637 1.00 49.75 158 TRP A C 1
ATOM 1251 O O . TRP A 1 158 ? -11.544 0.529 -7.790 1.00 49.75 158 TRP A O 1
#

Foldseek 3Di:
DP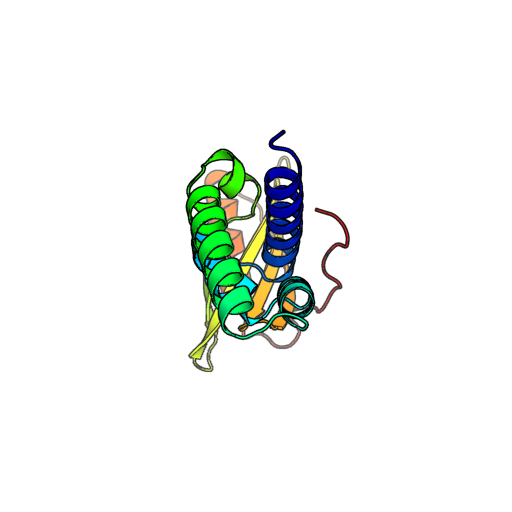PPVVVVLVVLLVQLLVLCLLQVDQQLVCLVVCCVPPPVNCVVQVPDDPVRNVVVSVVNSVSSNVLSPDPVSRVVHFDKDWDADPVRFIKIWGKDWDDDDFKIKIWIWMDGGSDTQAIQIDMDGDDPVCGVVVVVVSVRVCPHPPPRGDHDDRPPPD

pLDDT: mean 90.79, std 10.03, range [41.53, 97.75]